Protein AF-W6ZZL8-F1 (afdb_monomer_lite)

Radius of gyration: 12.39 Å; chains: 1; bounding box: 24×10×41 Å

Sequence (51 aa):
MPCNIHGVIIEVNCLSENHSNILYKCLSSDESLKQNEMYKRVNISGSLIKM

Foldseek 3Di:
DDPPDPQDKDKDQAPWQVVQVVVVVVCVPDVVCVVVVVPPDWDDDIRMIID

Structure (mmCIF, N/CA/C/O backbone):
data_AF-W6ZZL8-F1
#
_entry.id   AF-W6ZZL8-F1
#
loop_
_atom_site.group_PDB
_atom_site.id
_atom_site.type_symbol
_atom_site.label_atom_id
_atom_site.label_alt_id
_atom_site.label_comp_id
_atom_site.label_asym_id
_atom_site.label_entity_id
_atom_site.label_seq_id
_atom_site.pdbx_PDB_ins_code
_atom_site.Cartn_x
_atom_site.Cartn_y
_atom_site.Cartn_z
_atom_site.occupancy
_atom_site.B_iso_or_equiv
_atom_site.auth_seq_id
_atom_site.auth_comp_id
_atom_site.auth_asym_id
_atom_site.auth_atom_id
_atom_site.pdbx_PDB_model_num
ATOM 1 N N . MET A 1 1 ? 5.290 5.160 -32.473 1.00 41.31 1 MET A N 1
ATOM 2 C CA . MET A 1 1 ? 5.223 5.582 -31.058 1.00 41.31 1 MET A CA 1
ATOM 3 C C . MET A 1 1 ? 4.823 4.371 -30.236 1.00 41.31 1 MET A C 1
ATOM 5 O O . MET A 1 1 ? 3.693 3.935 -30.417 1.00 41.31 1 MET A O 1
ATOM 9 N N . PRO A 1 2 ? 5.695 3.746 -29.430 1.00 44.62 2 PRO A N 1
ATOM 10 C CA . PRO A 1 2 ? 5.239 2.649 -28.594 1.00 44.62 2 PRO A CA 1
ATOM 11 C C . PRO A 1 2 ? 4.616 3.236 -27.323 1.00 44.62 2 PRO A C 1
ATOM 13 O O . PRO A 1 2 ? 5.302 3.824 -26.491 1.00 44.62 2 PRO A O 1
ATOM 16 N N . CYS A 1 3 ? 3.298 3.098 -27.183 1.00 45.88 3 CYS A N 1
ATOM 17 C CA . CYS A 1 3 ? 2.625 3.242 -25.898 1.00 45.88 3 CYS A CA 1
ATOM 18 C C . CYS A 1 3 ? 2.901 1.973 -25.081 1.00 45.88 3 CYS A C 1
ATOM 20 O O . CYS A 1 3 ? 2.116 1.030 -25.102 1.00 45.88 3 CYS A O 1
ATOM 22 N N . ASN A 1 4 ? 4.038 1.929 -24.387 1.00 48.44 4 ASN A N 1
ATOM 23 C CA . ASN A 1 4 ? 4.316 0.874 -23.415 1.00 48.44 4 ASN A CA 1
ATOM 24 C C . ASN A 1 4 ? 3.566 1.186 -22.117 1.00 48.44 4 ASN A C 1
ATOM 26 O O . ASN A 1 4 ? 4.079 1.896 -21.257 1.00 48.44 4 ASN A O 1
ATOM 30 N N . ILE A 1 5 ? 2.350 0.661 -21.971 1.00 58.34 5 ILE A N 1
ATOM 31 C CA . ILE A 1 5 ? 1.649 0.633 -20.683 1.00 58.34 5 ILE A CA 1
ATOM 32 C C . ILE A 1 5 ? 1.115 -0.785 -20.470 1.00 58.34 5 ILE A C 1
ATOM 34 O O . ILE A 1 5 ? -0.058 -1.059 -20.687 1.00 58.34 5 ILE A O 1
ATOM 38 N N . HIS A 1 6 ? 1.990 -1.699 -20.052 1.00 59.44 6 HIS A N 1
ATOM 39 C CA . HIS A 1 6 ? 1.574 -2.903 -19.327 1.00 59.44 6 HIS A CA 1
ATOM 40 C C . HIS A 1 6 ? 1.860 -2.664 -17.841 1.00 59.44 6 HIS A C 1
ATOM 42 O O . HIS A 1 6 ? 2.797 -3.216 -17.277 1.00 59.44 6 HIS A O 1
ATOM 48 N N . GLY A 1 7 ? 1.100 -1.751 -17.234 1.00 67.88 7 GLY A N 1
ATOM 49 C CA . GLY A 1 7 ? 1.062 -1.600 -15.782 1.00 67.88 7 GLY A CA 1
ATOM 50 C C . GLY A 1 7 ? -0.050 -2.484 -15.235 1.00 67.88 7 GLY A C 1
ATOM 51 O O . GLY A 1 7 ? -1.199 -2.335 -15.649 1.00 67.88 7 GLY A O 1
ATOM 52 N N . VAL A 1 8 ? 0.280 -3.419 -14.346 1.00 75.88 8 VAL A N 1
ATOM 53 C CA . VAL A 1 8 ? -0.729 -4.143 -13.566 1.00 75.88 8 VAL A CA 1
ATOM 54 C C . VAL A 1 8 ? -1.221 -3.191 -12.486 1.00 75.88 8 VAL A C 1
ATOM 56 O O . VAL A 1 8 ? -0.406 -2.688 -11.722 1.00 75.88 8 VAL A O 1
ATOM 59 N N . ILE A 1 9 ? -2.531 -2.942 -12.439 1.00 82.31 9 ILE A N 1
ATOM 60 C CA . ILE A 1 9 ? -3.146 -2.205 -11.333 1.00 82.31 9 ILE A CA 1
ATOM 61 C C . ILE A 1 9 ? -3.448 -3.216 -10.231 1.00 82.31 9 ILE A C 1
ATOM 63 O O . ILE A 1 9 ? -4.185 -4.178 -10.460 1.00 82.31 9 ILE A O 1
ATOM 67 N N . ILE A 1 10 ? -2.889 -3.001 -9.045 1.00 85.81 10 ILE A N 1
ATOM 68 C CA . ILE A 1 10 ? -3.176 -3.800 -7.858 1.00 85.81 10 ILE A CA 1
ATOM 69 C C . ILE A 1 10 ? -4.101 -2.989 -6.958 1.00 85.81 10 ILE A C 1
ATOM 71 O O . ILE A 1 10 ? -3.776 -1.878 -6.538 1.00 85.81 10 ILE A O 1
ATOM 75 N N . GLU A 1 11 ? -5.259 -3.560 -6.639 1.00 91.2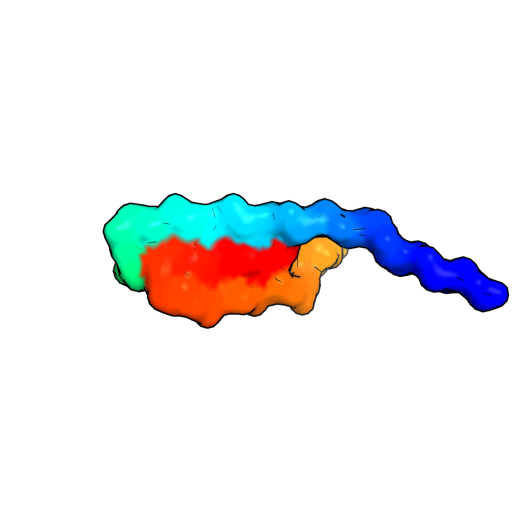5 11 GLU A N 1
ATOM 76 C CA . GLU A 1 11 ? -6.213 -2.973 -5.704 1.00 91.25 11 GLU A CA 1
ATOM 77 C C . GLU A 1 11 ? -6.251 -3.794 -4.415 1.00 91.25 11 GLU A C 1
ATOM 79 O O . GLU A 1 11 ? -6.448 -5.009 -4.434 1.00 91.25 11 GLU A O 1
ATOM 84 N N . VAL A 1 12 ? -6.068 -3.121 -3.281 1.00 91.62 12 VAL A N 1
ATOM 85 C CA . VAL A 1 12 ? -6.070 -3.732 -1.952 1.00 91.62 12 VAL A CA 1
ATOM 86 C C . VAL A 1 12 ? -7.153 -3.070 -1.119 1.00 91.62 12 VAL A C 1
ATOM 88 O O . VAL A 1 12 ? -7.052 -1.894 -0.772 1.00 91.62 12 VAL A O 1
ATOM 91 N N . ASN A 1 13 ? -8.191 -3.834 -0.786 1.00 95.81 13 ASN A N 1
ATOM 92 C CA . ASN A 1 13 ? -9.241 -3.378 0.113 1.00 95.81 13 ASN A CA 1
ATOM 93 C C . ASN A 1 13 ? -8.909 -3.800 1.549 1.00 95.81 13 ASN A C 1
ATOM 95 O O . ASN A 1 13 ? -8.854 -4.989 1.865 1.00 95.81 13 ASN A 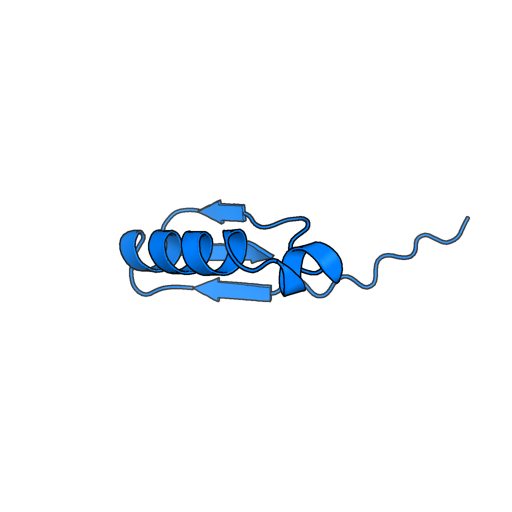O 1
ATOM 99 N N . CYS A 1 14 ? -8.650 -2.828 2.414 1.00 94.94 14 CYS A N 1
ATOM 100 C CA . CYS A 1 14 ? -8.326 -3.047 3.815 1.00 94.94 14 CYS A CA 1
ATOM 101 C C . CYS A 1 14 ? -9.591 -3.080 4.687 1.00 94.94 14 CYS A C 1
ATOM 103 O O . CYS A 1 14 ? -10.658 -2.610 4.305 1.00 94.94 14 CYS A O 1
ATOM 105 N N . LEU A 1 15 ? -9.458 -3.595 5.912 1.00 95.19 15 LEU A N 1
ATOM 106 C CA . LEU A 1 15 ? -10.572 -3.677 6.868 1.00 95.19 15 LEU A CA 1
ATOM 107 C C . LEU A 1 15 ? -11.023 -2.307 7.403 1.00 95.19 15 LEU A C 1
ATOM 109 O O . LEU A 1 15 ? -12.145 -2.167 7.876 1.00 95.19 15 LEU A O 1
ATOM 113 N N . SER A 1 16 ? -10.143 -1.302 7.383 1.00 96.81 16 SER A N 1
ATOM 114 C CA . SER A 1 16 ? -10.460 0.075 7.775 1.00 96.81 16 SER A CA 1
ATOM 115 C C . SER A 1 16 ? -9.456 1.058 7.171 1.00 96.81 16 SER A C 1
ATOM 117 O O . SER A 1 16 ? -8.389 0.656 6.703 1.00 96.81 16 SER A O 1
ATOM 119 N N . GLU A 1 17 ? -9.775 2.351 7.230 1.00 96.50 17 GLU A N 1
ATOM 120 C CA . GLU A 1 17 ? -8.877 3.433 6.805 1.00 96.50 17 GLU A CA 1
ATOM 121 C C . GLU A 1 17 ? -7.564 3.465 7.607 1.00 96.50 17 GLU A C 1
ATOM 123 O O . GLU A 1 17 ? -6.498 3.774 7.084 1.00 96.50 17 GLU A O 1
ATOM 128 N N . ASN A 1 18 ? -7.593 3.079 8.886 1.00 96.81 18 ASN A N 1
ATOM 129 C CA . ASN A 1 18 ? -6.360 2.995 9.665 1.00 96.81 18 ASN A CA 1
ATOM 130 C C . ASN A 1 18 ? -5.403 1.933 9.093 1.00 96.81 18 ASN A C 1
ATOM 132 O O . ASN A 1 18 ? -4.197 2.157 9.020 1.00 96.81 18 ASN A O 1
ATOM 136 N N . HIS A 1 19 ? -5.934 0.793 8.642 1.00 96.94 19 HIS A N 1
ATOM 137 C CA . HIS A 1 19 ? -5.121 -0.270 8.052 1.00 96.94 19 HIS A CA 1
ATOM 138 C C . HIS A 1 19 ? -4.528 0.131 6.697 1.00 96.94 19 HIS A C 1
ATOM 140 O O . HIS A 1 19 ? -3.351 -0.140 6.459 1.00 96.94 19 HIS A O 1
ATOM 146 N N . SER A 1 20 ? -5.296 0.804 5.833 1.00 95.38 20 SER A N 1
ATOM 147 C CA . SER A 1 20 ? -4.773 1.305 4.554 1.00 95.38 20 SER A CA 1
ATOM 148 C C . SER A 1 20 ? -3.687 2.362 4.775 1.00 95.38 20 SER A C 1
ATOM 150 O O . SER A 1 20 ? -2.641 2.315 4.132 1.00 95.38 20 SER A O 1
ATOM 152 N N . ASN A 1 21 ? -3.859 3.251 5.756 1.00 94.56 21 ASN A N 1
ATOM 153 C CA . ASN A 1 21 ? -2.842 4.237 6.126 1.00 94.56 21 ASN A CA 1
ATOM 154 C C . ASN A 1 21 ? -1.541 3.595 6.639 1.00 94.56 21 ASN A C 1
ATOM 156 O O . ASN A 1 21 ? -0.452 4.074 6.317 1.00 94.56 21 ASN A O 1
ATOM 160 N N . ILE A 1 22 ? -1.629 2.518 7.427 1.00 95.50 22 ILE A N 1
ATOM 161 C CA . ILE A 1 22 ? -0.451 1.760 7.877 1.00 95.50 22 ILE A CA 1
ATOM 162 C C . ILE A 1 22 ? 0.249 1.112 6.678 1.00 95.50 22 ILE A C 1
ATOM 164 O O . ILE A 1 22 ? 1.450 1.309 6.499 1.00 95.50 22 ILE A O 1
ATOM 168 N N . LEU A 1 23 ? -0.497 0.395 5.833 1.00 92.88 23 LEU A N 1
ATOM 169 C CA . LEU A 1 23 ? 0.054 -0.281 4.658 1.00 92.88 23 LEU A CA 1
ATOM 170 C C . LEU A 1 23 ? 0.720 0.711 3.696 1.00 92.88 23 LEU A C 1
ATOM 172 O O . LEU A 1 23 ? 1.838 0.471 3.248 1.00 92.88 23 LEU A O 1
ATOM 176 N N . TYR A 1 24 ? 0.093 1.861 3.447 1.00 92.19 24 TYR A N 1
ATOM 177 C CA . TYR A 1 24 ? 0.691 2.927 2.650 1.00 92.19 24 TYR A CA 1
ATOM 178 C C . TYR A 1 24 ? 2.028 3.403 3.219 1.00 92.19 24 TYR A C 1
ATOM 180 O O . TYR A 1 24 ? 2.996 3.527 2.475 1.00 92.19 24 TYR A O 1
ATOM 188 N N . LYS A 1 25 ? 2.119 3.636 4.534 1.00 93.50 25 LYS A N 1
ATOM 189 C CA . LYS A 1 25 ? 3.382 4.048 5.166 1.00 93.50 25 LYS A CA 1
ATOM 190 C C . LYS A 1 25 ? 4.471 2.991 4.993 1.00 93.50 25 LYS A C 1
ATOM 192 O O . LYS A 1 25 ? 5.614 3.360 4.733 1.00 93.50 25 LYS A O 1
ATOM 197 N N . CYS A 1 26 ? 4.130 1.706 5.099 1.00 92.06 26 CYS A N 1
ATOM 198 C CA . CYS A 1 26 ? 5.067 0.611 4.851 1.00 92.06 26 CYS A CA 1
ATOM 199 C C . CYS A 1 26 ? 5.568 0.628 3.402 1.00 92.06 26 CYS A C 1
ATOM 201 O O . CYS A 1 26 ? 6.774 0.689 3.184 1.00 92.06 26 CYS A O 1
ATOM 203 N N . LEU A 1 27 ? 4.656 0.668 2.426 1.00 89.38 27 LEU A N 1
ATOM 204 C CA . LEU A 1 27 ? 5.006 0.691 1.002 1.00 89.38 27 LEU A CA 1
ATOM 205 C C . LEU A 1 27 ? 5.819 1.943 0.631 1.00 89.38 27 LEU A C 1
ATOM 207 O O . LEU A 1 27 ? 6.814 1.855 -0.081 1.00 89.38 27 LEU A O 1
ATOM 211 N N . SER A 1 28 ? 5.449 3.107 1.173 1.00 88.75 28 SER A N 1
ATOM 212 C CA . SER A 1 28 ? 6.147 4.376 0.945 1.00 88.75 28 SER A CA 1
ATOM 213 C C . SER A 1 28 ? 7.544 4.431 1.561 1.00 88.75 28 SER A C 1
ATOM 215 O O . SER A 1 28 ? 8.343 5.286 1.172 1.00 88.75 28 SER A O 1
ATOM 217 N N . SER A 1 29 ? 7.829 3.593 2.555 1.00 91.44 29 SER A N 1
ATOM 218 C CA . SER A 1 29 ? 9.135 3.545 3.220 1.00 91.44 29 SER A CA 1
ATOM 219 C C . SER A 1 29 ? 10.066 2.507 2.590 1.00 91.44 29 SER A C 1
ATOM 221 O O . SER A 1 29 ? 11.246 2.476 2.924 1.00 91.4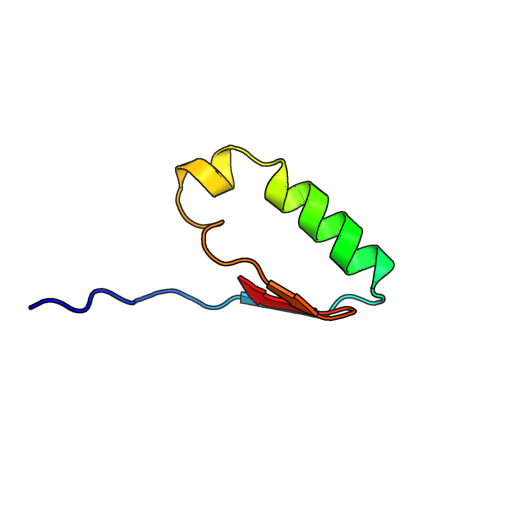4 29 SER A O 1
ATOM 223 N N . ASP A 1 30 ? 9.559 1.672 1.680 1.00 90.44 30 ASP A N 1
ATOM 224 C CA . ASP A 1 30 ? 10.333 0.625 1.026 1.00 90.44 30 ASP A CA 1
ATOM 225 C C . ASP A 1 30 ? 11.082 1.174 -0.201 1.00 90.44 30 ASP A C 1
ATOM 227 O O . ASP A 1 30 ? 10.495 1.524 -1.229 1.00 90.44 30 ASP A O 1
ATOM 231 N N . GLU A 1 31 ? 12.408 1.256 -0.096 1.00 89.81 31 GLU A N 1
ATOM 232 C CA . GLU A 1 31 ? 13.271 1.758 -1.170 1.00 89.81 31 GLU A CA 1
ATOM 233 C C . GLU A 1 31 ? 13.341 0.816 -2.377 1.00 89.81 31 GLU A C 1
ATOM 235 O O . GLU A 1 31 ? 13.516 1.277 -3.507 1.00 89.81 31 GLU A O 1
ATOM 240 N N . SER A 1 32 ? 13.153 -0.492 -2.180 1.00 89.12 32 SER A N 1
ATOM 241 C CA . SER A 1 32 ? 13.182 -1.454 -3.284 1.00 89.12 32 SER A CA 1
ATOM 242 C C . SER A 1 32 ? 11.997 -1.242 -4.2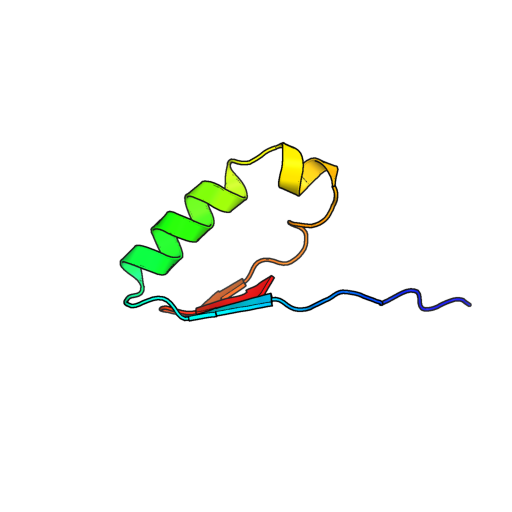28 1.00 89.12 32 SER A C 1
ATOM 244 O O . SER A 1 32 ? 12.164 -1.272 -5.449 1.00 89.12 32 SER A O 1
ATOM 246 N N . LEU A 1 33 ? 10.816 -0.933 -3.683 1.00 83.62 33 LEU A N 1
ATOM 247 C CA . LEU A 1 33 ? 9.616 -0.645 -4.470 1.00 83.62 33 LEU A CA 1
ATOM 248 C C . LEU A 1 33 ? 9.737 0.665 -5.259 1.00 83.62 33 LEU A C 1
ATOM 250 O O . LEU A 1 33 ? 9.225 0.761 -6.379 1.00 83.62 33 LEU A O 1
ATOM 254 N N . LYS A 1 34 ? 10.442 1.659 -4.707 1.00 83.00 34 LYS A N 1
ATOM 255 C CA . LYS A 1 34 ? 10.737 2.925 -5.396 1.00 83.00 34 LYS A CA 1
ATOM 256 C C . LYS A 1 34 ? 11.720 2.723 -6.545 1.00 83.00 34 LYS A C 1
ATOM 258 O O . LYS A 1 34 ? 11.479 3.211 -7.645 1.00 83.00 34 LYS A O 1
ATOM 263 N N . GLN A 1 35 ? 12.800 1.979 -6.301 1.00 84.50 35 GLN A N 1
ATOM 264 C CA . GLN A 1 35 ? 13.847 1.714 -7.293 1.00 84.50 35 GLN A CA 1
ATOM 265 C C . GLN A 1 35 ? 13.348 0.866 -8.465 1.00 84.50 35 GLN A C 1
ATOM 267 O O . GLN A 1 35 ? 13.723 1.121 -9.605 1.00 84.50 35 GLN A O 1
ATOM 272 N N . ASN A 1 36 ? 12.472 -0.106 -8.201 1.00 79.00 36 ASN A N 1
ATOM 273 C CA . ASN A 1 36 ? 11.889 -0.966 -9.235 1.00 79.00 36 ASN A CA 1
ATOM 274 C C . ASN A 1 36 ? 10.665 -0.347 -9.926 1.00 79.00 36 ASN A C 1
ATOM 276 O O . ASN A 1 36 ? 9.962 -1.037 -10.657 1.00 79.00 36 ASN A O 1
ATOM 280 N N . GLU A 1 37 ? 10.385 0.939 -9.687 1.00 75.75 37 GLU A N 1
ATOM 281 C CA . GLU A 1 37 ? 9.298 1.690 -10.325 1.00 75.75 37 GLU A CA 1
ATOM 282 C C . GLU A 1 37 ? 7.880 1.128 -10.092 1.00 75.75 37 GLU A C 1
ATOM 284 O O . GLU A 1 37 ? 6.917 1.597 -10.700 1.00 75.75 37 GLU A O 1
ATOM 289 N N . MET A 1 38 ? 7.737 0.171 -9.173 1.00 75.19 38 MET A N 1
ATOM 290 C CA . MET A 1 38 ? 6.463 -0.440 -8.782 1.00 75.19 38 MET A CA 1
ATOM 291 C C . MET A 1 38 ? 5.646 0.500 -7.886 1.00 75.19 38 MET A C 1
ATOM 293 O O . MET A 1 38 ? 4.422 0.440 -7.866 1.00 75.19 38 MET A O 1
ATOM 297 N N . TYR A 1 39 ? 6.314 1.422 -7.187 1.00 76.88 39 TYR A N 1
ATOM 298 C CA . TYR A 1 39 ? 5.693 2.439 -6.337 1.00 76.88 39 TYR A CA 1
ATOM 299 C C . TYR A 1 39 ? 5.593 3.800 -7.046 1.00 76.88 39 TYR A C 1
ATOM 301 O O . TYR A 1 39 ? 6.083 4.815 -6.556 1.00 76.88 39 TYR A O 1
ATOM 309 N N . LYS A 1 40 ? 5.012 3.844 -8.252 1.00 71.69 40 LYS A N 1
ATOM 310 C CA . LYS A 1 40 ? 4.896 5.101 -9.022 1.00 71.69 40 LYS A CA 1
ATOM 311 C C . LYS A 1 40 ? 3.557 5.814 -8.863 1.00 71.69 40 LYS A C 1
ATOM 313 O O . LYS A 1 40 ? 3.514 7.036 -8.998 1.00 71.69 40 LYS A O 1
ATOM 318 N N . ARG A 1 41 ? 2.461 5.083 -8.640 1.00 77.00 41 ARG A N 1
ATOM 319 C CA . ARG A 1 41 ? 1.096 5.642 -8.652 1.00 77.00 41 ARG A CA 1
ATOM 320 C C . ARG A 1 41 ? 0.214 5.036 -7.568 1.00 77.00 41 ARG A C 1
ATOM 322 O O . ARG A 1 41 ? -0.853 4.509 -7.857 1.00 77.00 41 ARG A O 1
ATOM 329 N N . VAL A 1 42 ? 0.655 5.145 -6.317 1.00 84.62 42 VAL A N 1
ATOM 330 C CA . VAL A 1 42 ? -0.166 4.708 -5.185 1.00 84.62 42 VAL A CA 1
ATOM 331 C C . VAL A 1 42 ? -1.194 5.776 -4.835 1.00 84.62 42 VAL A C 1
ATOM 333 O O . VAL A 1 42 ? -0.841 6.924 -4.576 1.00 84.62 42 VAL A O 1
ATOM 336 N N . ASN A 1 43 ? -2.467 5.393 -4.825 1.00 87.31 43 ASN A N 1
ATOM 337 C CA . ASN A 1 43 ? -3.583 6.231 -4.415 1.00 87.31 43 ASN A CA 1
ATOM 338 C C . ASN A 1 43 ? -4.348 5.562 -3.270 1.00 87.31 43 ASN A C 1
ATOM 340 O O . ASN A 1 43 ? -4.616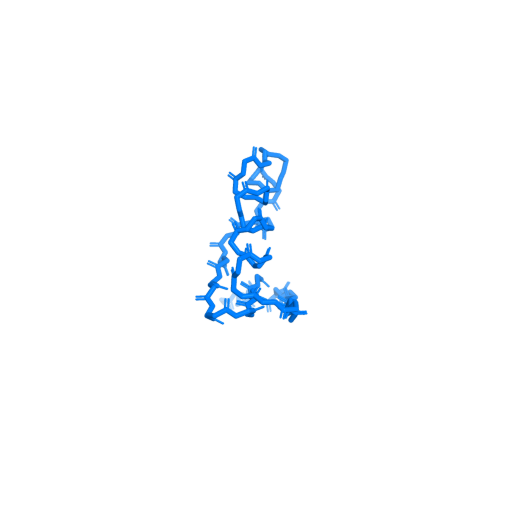 4.361 -3.322 1.00 87.31 43 ASN A O 1
ATOM 344 N N . ILE A 1 44 ? -4.729 6.343 -2.262 1.00 89.62 44 ILE A N 1
ATOM 345 C CA . ILE A 1 44 ? -5.505 5.866 -1.113 1.00 89.62 44 ILE A CA 1
ATOM 346 C C . ILE A 1 44 ? -6.860 6.559 -1.118 1.00 89.62 44 ILE A C 1
ATOM 348 O O . ILE A 1 44 ? -6.946 7.775 -1.279 1.00 89.62 44 ILE A O 1
ATOM 352 N N . SER A 1 45 ? -7.924 5.794 -0.900 1.00 91.81 45 SER A N 1
ATOM 353 C CA . SER A 1 45 ? -9.267 6.328 -0.695 1.00 91.81 45 SER A CA 1
ATOM 354 C C . SER A 1 45 ? -9.973 5.524 0.392 1.00 91.81 45 SER A C 1
ATOM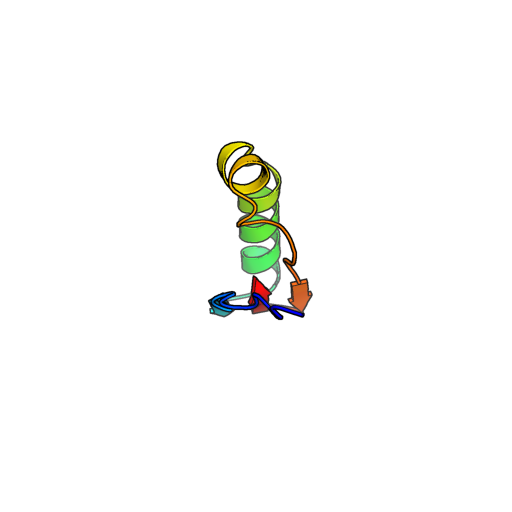 356 O O . SER A 1 45 ? -10.392 4.389 0.165 1.00 91.81 45 SER A O 1
ATOM 358 N N . GLY A 1 46 ? -10.059 6.086 1.601 1.00 93.88 46 GLY A N 1
ATOM 359 C CA . GLY A 1 46 ? -10.580 5.370 2.766 1.00 93.88 46 GLY A CA 1
ATOM 360 C C . GLY A 1 46 ? -9.792 4.083 3.021 1.00 93.88 46 GLY A C 1
ATOM 361 O O . GLY A 1 46 ? -8.574 4.113 3.175 1.00 93.88 46 GLY A O 1
ATOM 362 N N . SER A 1 47 ? -10.471 2.936 3.029 1.00 95.44 47 SER A N 1
ATOM 363 C CA . SER A 1 47 ? -9.849 1.620 3.217 1.00 95.44 47 SER A CA 1
ATOM 364 C C . SER A 1 47 ? -9.208 1.023 1.957 1.00 95.44 47 SER A C 1
ATOM 366 O O . SER A 1 47 ? -8.665 -0.073 2.031 1.00 95.44 47 SER A O 1
ATOM 368 N N . LEU A 1 48 ? -9.259 1.698 0.807 1.00 95.12 48 LEU A N 1
ATOM 369 C CA . LEU A 1 48 ? -8.767 1.178 -0.469 1.00 95.12 48 LEU A CA 1
ATOM 370 C C . LEU A 1 48 ? -7.401 1.769 -0.828 1.00 95.12 48 LEU A C 1
ATOM 372 O O . LEU A 1 48 ? -7.231 2.988 -0.809 1.00 95.12 48 LEU A O 1
ATOM 376 N N . ILE A 1 49 ? -6.461 0.912 -1.231 1.00 92.94 49 ILE A N 1
ATOM 377 C CA . ILE A 1 49 ? -5.197 1.301 -1.869 1.00 92.94 49 ILE A CA 1
ATOM 378 C C . ILE A 1 49 ? -5.196 0.796 -3.311 1.00 92.94 49 ILE A C 1
ATOM 380 O O . ILE A 1 49 ? -5.516 -0.365 -3.559 1.00 92.94 49 ILE A O 1
ATOM 384 N N . LYS A 1 50 ? -4.819 1.660 -4.254 1.00 90.06 50 LYS A N 1
ATOM 385 C CA . LYS A 1 50 ? -4.584 1.314 -5.661 1.00 90.06 50 LYS A CA 1
ATOM 386 C C . LYS A 1 50 ? -3.147 1.645 -6.023 1.00 90.06 50 LYS A C 1
ATOM 388 O O . LYS A 1 50 ? -2.710 2.740 -5.680 1.00 90.06 50 LYS A O 1
ATOM 393 N N . MET A 1 51 ? -2.438 0.745 -6.694 1.00 85.44 51 MET A N 1
ATOM 394 C CA . MET A 1 51 ? -1.048 0.935 -7.130 1.00 85.44 51 MET A CA 1
ATOM 395 C C . MET A 1 51 ? -0.811 0.396 -8.533 1.00 85.44 51 MET A C 1
ATOM 397 O O . MET A 1 51 ? -1.490 -0.593 -8.888 1.00 85.44 51 MET A O 1
#

Secondary structure (DSSP, 8-state):
------PPPPEEE-SSHHHHHHHHHHHHH-HHHHHTT-SS--EEETTEEE-

pLDDT: mean 83.8, std 14.49, range [41.31, 96.94]

Organism: NCBI:txid1237626